Protein AF-A0A9D8K860-F1 (afdb_monomer_lite)

Sequence (78 aa):
MSWSELQRLVEEAETDGSLRRGLRRCRSQRELLMACRRLGYRIQALDLRHARALERQERERITRADRWCAPEIRQGGG

Structure (mmCIF, N/CA/C/O backbone):
data_AF-A0A9D8K860-F1
#
_entry.id   AF-A0A9D8K860-F1
#
loop_
_atom_site.group_PDB
_atom_site.id
_atom_site.type_symbol
_atom_site.label_atom_id
_atom_site.label_alt_id
_atom_site.label_comp_id
_atom_site.label_asym_id
_atom_site.label_entity_id
_atom_site.label_seq_id
_atom_site.pdbx_PDB_ins_code
_atom_site.Cartn_x
_atom_site.Cartn_y
_atom_site.Cartn_z
_atom_site.occupancy
_atom_site.B_iso_or_equiv
_atom_site.auth_seq_id
_atom_site.auth_comp_id
_atom_site.auth_asym_id
_atom_site.auth_atom_id
_atom_site.pdbx_PDB_model_num
ATOM 1 N N . MET A 1 1 ? -11.448 11.923 -2.022 1.00 56.66 1 MET A N 1
ATOM 2 C CA . MET A 1 1 ? -10.928 11.238 -0.814 1.00 56.66 1 MET A CA 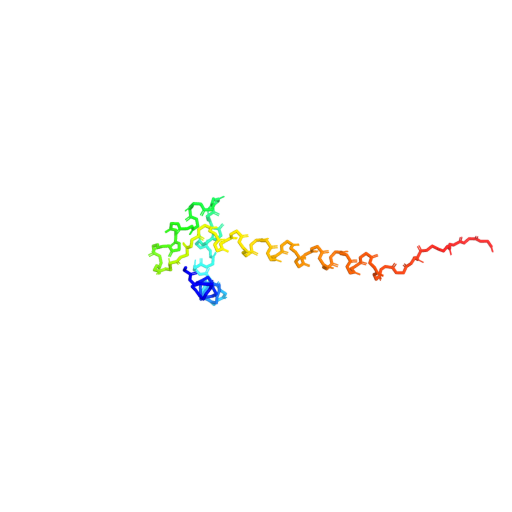1
ATOM 3 C C . MET A 1 1 ? -9.419 11.436 -0.788 1.00 56.66 1 MET A C 1
ATOM 5 O O . MET A 1 1 ? -8.857 11.624 -1.859 1.00 56.66 1 MET A O 1
ATOM 9 N N . SER A 1 2 ? -8.815 11.559 0.399 1.00 71.56 2 SER A N 1
ATOM 10 C CA . SER A 1 2 ? -7.456 12.101 0.562 1.00 71.56 2 SER A CA 1
ATOM 11 C C . SER A 1 2 ? -6.384 11.013 0.493 1.00 71.56 2 SER A C 1
ATOM 13 O O . SER A 1 2 ? -6.500 9.999 1.178 1.00 71.56 2 SER A O 1
ATOM 15 N N . TRP A 1 3 ? -5.308 11.274 -0.255 1.00 81.12 3 TRP A N 1
ATOM 16 C CA . TRP A 1 3 ? -4.061 10.492 -0.271 1.00 81.12 3 TRP A CA 1
ATOM 17 C C . TRP A 1 3 ? -3.499 10.228 1.142 1.00 81.12 3 TRP A C 1
ATOM 19 O O . TRP A 1 3 ? -2.877 9.196 1.383 1.00 81.12 3 TRP A O 1
ATOM 29 N N . SER A 1 4 ? -3.815 11.103 2.102 1.00 86.38 4 S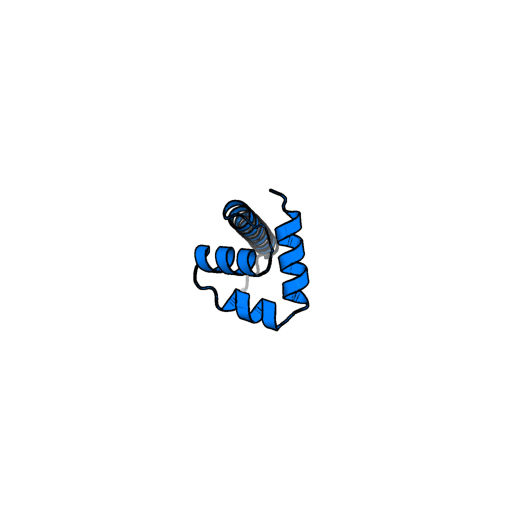ER A N 1
ATOM 30 C CA . SER A 1 4 ? -3.423 10.993 3.513 1.00 86.38 4 SER A CA 1
ATOM 31 C C . SER A 1 4 ? -3.848 9.680 4.186 1.00 86.38 4 SER A C 1
ATOM 33 O O . SER A 1 4 ? -3.097 9.149 4.995 1.00 86.38 4 SER A O 1
ATOM 35 N N . GLU A 1 5 ? -5.017 9.122 3.849 1.00 89.62 5 GLU A N 1
ATOM 36 C CA . GLU A 1 5 ? -5.480 7.846 4.431 1.00 89.62 5 GLU A CA 1
ATOM 37 C C . GLU A 1 5 ? -4.613 6.669 3.977 1.00 89.62 5 GLU A C 1
ATOM 39 O O . GLU A 1 5 ? -4.349 5.742 4.741 1.00 89.62 5 GLU A O 1
ATOM 44 N N . LEU A 1 6 ? -4.149 6.716 2.724 1.00 88.31 6 LEU A N 1
ATOM 45 C CA . LEU A 1 6 ? -3.237 5.715 2.191 1.00 88.31 6 LEU A CA 1
ATOM 46 C C . LEU A 1 6 ? -1.853 5.840 2.836 1.00 88.31 6 LEU A C 1
ATOM 48 O O . LEU A 1 6 ? -1.265 4.819 3.175 1.00 88.31 6 LEU A O 1
ATOM 52 N N . GLN A 1 7 ? -1.356 7.064 3.040 1.00 89.06 7 GLN A N 1
ATOM 53 C CA . GLN A 1 7 ? -0.083 7.289 3.735 1.00 89.06 7 GLN A CA 1
ATOM 54 C C . GLN A 1 7 ? -0.123 6.750 5.163 1.00 89.06 7 GLN A C 1
ATOM 56 O O . GLN A 1 7 ? 0.759 5.990 5.549 1.00 89.06 7 GLN A O 1
ATOM 61 N N . ARG A 1 8 ? -1.194 7.047 5.904 1.00 90.56 8 ARG A N 1
ATOM 62 C CA . ARG A 1 8 ? -1.370 6.553 7.269 1.00 90.56 8 ARG A CA 1
ATOM 63 C C . ARG A 1 8 ? -1.400 5.024 7.340 1.00 90.56 8 ARG A C 1
ATOM 65 O O . ARG A 1 8 ? -0.759 4.443 8.207 1.00 90.56 8 ARG A O 1
ATOM 72 N N . LEU A 1 9 ? -2.096 4.359 6.410 1.00 90.25 9 LEU A N 1
ATOM 73 C CA . LEU A 1 9 ? -2.068 2.893 6.316 1.00 90.25 9 LEU A CA 1
ATOM 74 C C . LEU A 1 9 ? -0.640 2.366 6.122 1.00 90.25 9 LEU A C 1
ATOM 76 O O . LEU A 1 9 ? -0.286 1.346 6.708 1.00 90.25 9 LEU A O 1
ATOM 80 N N . VAL A 1 10 ? 0.155 3.012 5.265 1.00 89.31 10 VAL A N 1
ATOM 81 C CA . VAL A 1 10 ? 1.534 2.589 4.985 1.00 89.31 10 VAL A CA 1
ATOM 82 C C . VAL A 1 10 ? 2.410 2.761 6.224 1.00 89.31 10 VAL A C 1
ATOM 84 O O . VAL A 1 10 ? 3.067 1.801 6.613 1.00 89.31 10 VAL A O 1
ATOM 87 N N . GLU A 1 11 ? 2.353 3.916 6.886 1.00 92.88 11 GLU A N 1
ATOM 88 C CA . GLU A 1 11 ? 3.095 4.185 8.128 1.00 92.88 11 GLU A CA 1
ATOM 89 C C . GLU A 1 11 ? 2.750 3.171 9.233 1.00 92.88 11 GLU A C 1
ATOM 91 O O . GLU A 1 11 ? 3.630 2.596 9.884 1.00 92.88 11 GLU A O 1
ATOM 96 N N . GLU A 1 12 ? 1.460 2.880 9.415 1.00 92.50 12 GLU A N 1
ATOM 97 C CA . GLU A 1 12 ? 1.012 1.884 10.390 1.00 92.50 12 GLU A CA 1
ATOM 98 C C . GLU A 1 12 ? 1.433 0.460 9.973 1.00 92.50 12 GLU A C 1
ATOM 100 O O . GLU A 1 12 ? 1.819 -0.344 10.816 1.00 92.50 12 GLU A O 1
ATOM 105 N N . ALA A 1 13 ? 1.442 0.123 8.680 1.00 90.81 13 ALA A N 1
ATOM 106 C CA . ALA A 1 13 ? 1.881 -1.193 8.201 1.00 90.81 13 ALA A CA 1
ATOM 107 C C . ALA A 1 13 ? 3.410 -1.387 8.233 1.00 90.81 13 ALA A C 1
ATOM 109 O O . ALA A 1 13 ? 3.889 -2.526 8.237 1.00 90.81 13 ALA A O 1
ATOM 110 N N . GLU A 1 14 ? 4.191 -0.308 8.227 1.00 91.38 14 GLU A N 1
ATOM 111 C CA . GLU A 1 14 ? 5.644 -0.359 8.409 1.00 91.38 14 GLU A CA 1
ATOM 112 C C . GLU A 1 14 ? 6.023 -0.642 9.865 1.00 91.38 14 GLU A C 1
ATOM 114 O O . GLU A 1 14 ? 6.989 -1.368 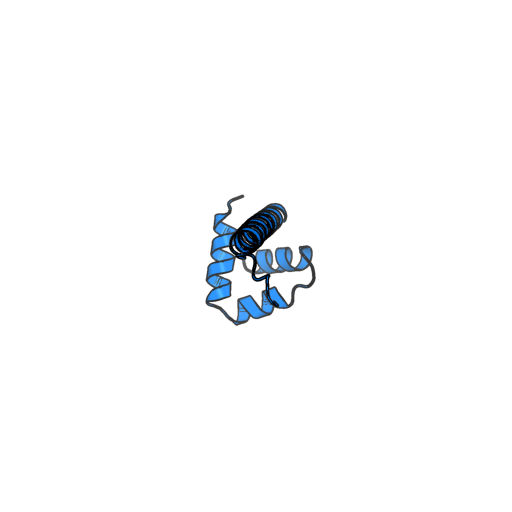10.118 1.00 91.38 14 GLU A O 1
ATOM 119 N N . THR A 1 15 ? 5.223 -0.141 10.806 1.00 93.19 15 THR A N 1
ATOM 120 C CA . THR A 1 15 ? 5.437 -0.288 12.252 1.00 93.19 15 THR A CA 1
ATOM 121 C C . THR A 1 15 ? 4.770 -1.542 12.833 1.00 93.19 15 THR A C 1
ATOM 123 O O . THR A 1 15 ? 5.385 -2.244 13.638 1.00 93.19 15 THR A O 1
ATOM 126 N N . ASP A 1 16 ? 3.561 -1.898 12.387 1.00 92.69 16 ASP A N 1
ATOM 127 C CA . ASP A 1 16 ? 2.829 -3.090 12.828 1.00 92.69 16 ASP A CA 1
ATOM 128 C C . ASP A 1 16 ? 3.009 -4.278 11.861 1.00 92.69 16 ASP A C 1
ATOM 130 O O . ASP A 1 16 ? 2.394 -4.405 10.794 1.00 92.69 16 ASP A O 1
ATOM 134 N N . GLY A 1 17 ? 3.823 -5.247 12.291 1.00 88.56 17 GLY A N 1
ATOM 135 C CA . GLY A 1 17 ? 4.062 -6.482 11.549 1.00 88.56 17 GLY A CA 1
ATOM 136 C C . GLY A 1 17 ? 2.821 -7.369 11.360 1.00 88.56 17 GLY A C 1
ATOM 137 O O . GLY A 1 17 ? 2.779 -8.152 10.405 1.00 88.56 17 GLY A O 1
ATOM 138 N N . SER A 1 18 ? 1.814 -7.279 12.229 1.00 88.12 18 SER A N 1
ATOM 139 C CA . SER A 1 18 ? 0.546 -8.007 12.094 1.00 88.12 18 SER 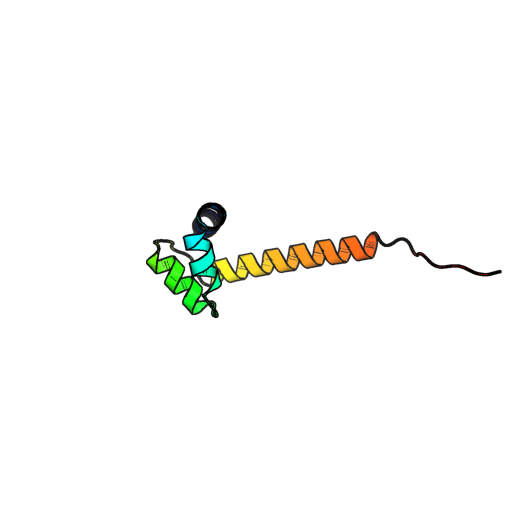A CA 1
ATOM 140 C C . SER A 1 18 ? -0.324 -7.399 11.005 1.00 88.12 18 SER A C 1
ATOM 142 O O . SER A 1 18 ? -0.788 -8.143 10.133 1.00 88.12 18 SER A O 1
ATOM 144 N N . LEU A 1 19 ? -0.452 -6.070 10.984 1.00 89.25 19 LEU A N 1
ATOM 145 C CA . LEU A 1 19 ? -1.097 -5.334 9.898 1.00 89.25 19 LEU A CA 1
ATOM 146 C C . LEU A 1 19 ? -0.432 -5.662 8.555 1.00 89.25 19 LEU A C 1
ATOM 148 O O . LEU A 1 19 ? -1.101 -6.093 7.610 1.00 89.25 19 LEU A O 1
ATOM 152 N N . ARG A 1 20 ? 0.904 -5.608 8.496 1.00 91.38 20 ARG A N 1
ATOM 153 C CA . ARG A 1 20 ? 1.678 -5.962 7.295 1.00 91.38 20 ARG A CA 1
ATOM 154 C C . ARG A 1 20 ? 1.401 -7.377 6.796 1.00 91.38 20 ARG A C 1
ATOM 156 O O . ARG A 1 20 ? 1.215 -7.595 5.597 1.00 91.38 20 ARG A O 1
ATOM 163 N N . ARG A 1 21 ? 1.392 -8.365 7.698 1.00 89.00 21 ARG A N 1
ATOM 164 C CA . ARG A 1 21 ? 1.094 -9.767 7.352 1.00 89.00 21 ARG A CA 1
ATOM 165 C C . ARG A 1 21 ? -0.342 -9.931 6.860 1.00 89.00 21 ARG A C 1
ATOM 167 O O . ARG A 1 21 ? -0.559 -10.685 5.913 1.00 89.00 21 ARG A O 1
ATOM 174 N N . GLY A 1 22 ? -1.295 -9.229 7.474 1.00 87.88 22 GLY A N 1
ATOM 175 C CA . GLY A 1 22 ? -2.694 -9.211 7.053 1.00 87.88 22 GLY A CA 1
ATOM 176 C C . GLY A 1 22 ? -2.849 -8.692 5.625 1.00 87.88 22 GLY A C 1
ATOM 177 O O . GLY A 1 22 ? -3.419 -9.380 4.781 1.00 87.88 22 GLY A O 1
ATOM 178 N N . LEU A 1 23 ? -2.243 -7.540 5.326 1.00 88.19 23 LEU A N 1
ATOM 179 C CA . LEU A 1 23 ? -2.272 -6.940 3.990 1.00 88.19 23 LEU A CA 1
ATOM 180 C C . LEU A 1 23 ? -1.561 -7.810 2.941 1.00 88.19 23 LEU A C 1
ATOM 182 O O . LEU A 1 23 ? -2.058 -7.954 1.827 1.00 88.19 23 LEU A O 1
ATOM 186 N N . ARG A 1 24 ? -0.442 -8.462 3.292 1.00 87.88 24 ARG A N 1
ATOM 187 C CA . ARG A 1 24 ? 0.276 -9.385 2.386 1.00 87.88 24 ARG A CA 1
ATOM 188 C C . ARG A 1 24 ? -0.517 -10.638 2.012 1.00 87.88 24 ARG A C 1
ATOM 190 O O . ARG A 1 24 ? -0.210 -11.260 0.997 1.00 87.88 24 ARG A O 1
ATOM 197 N N . ARG A 1 25 ? -1.502 -11.039 2.821 1.00 89.94 25 ARG A N 1
ATOM 198 C CA . ARG A 1 25 ? -2.377 -12.180 2.508 1.00 89.94 25 ARG A CA 1
ATOM 199 C C . ARG A 1 25 ? -3.476 -11.827 1.507 1.00 89.94 25 ARG A C 1
ATOM 201 O O . ARG A 1 25 ? -4.039 -12.742 0.915 1.00 89.94 25 ARG A O 1
ATOM 208 N N . CYS A 1 26 ? -3.761 -10.543 1.283 1.00 89.50 26 CYS A N 1
ATOM 209 C CA . CYS A 1 26 ? -4.706 -10.115 0.257 1.00 89.50 26 CYS A CA 1
ATOM 210 C C . CYS A 1 26 ? -4.147 -10.441 -1.134 1.00 89.50 26 CYS A C 1
ATOM 212 O O . CYS A 1 26 ? -3.084 -9.956 -1.521 1.00 89.50 26 CYS A O 1
ATOM 214 N N . ARG A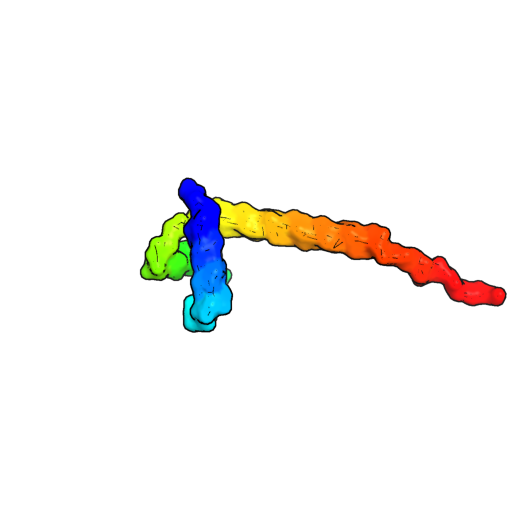 1 27 ? -4.869 -11.264 -1.901 1.00 87.69 27 ARG A N 1
ATOM 215 C CA . ARG A 1 27 ? -4.471 -11.689 -3.252 1.00 87.69 27 ARG A CA 1
ATOM 216 C C . ARG A 1 27 ? -5.105 -10.830 -4.338 1.00 87.69 27 ARG A C 1
ATOM 218 O O . ARG A 1 27 ? -4.637 -10.832 -5.473 1.00 87.69 27 ARG A O 1
ATOM 225 N N . SER A 1 28 ? -6.142 -10.070 -3.998 1.00 88.56 28 SER A N 1
ATOM 226 C CA . SER A 1 28 ? -6.816 -9.152 -4.913 1.00 88.56 28 SER A CA 1
ATOM 227 C C . SER A 1 28 ? -6.890 -7.724 -4.372 1.00 88.56 28 SER A C 1
ATOM 229 O O . SER A 1 28 ? -6.915 -7.478 -3.166 1.00 88.56 28 SER A O 1
ATOM 231 N N . GLN A 1 29 ? -7.007 -6.757 -5.289 1.00 88.25 29 GLN A N 1
ATOM 232 C CA . GLN A 1 29 ? -7.258 -5.357 -4.934 1.00 88.25 29 GLN A CA 1
ATOM 233 C C . GLN A 1 29 ? -8.559 -5.200 -4.133 1.00 88.25 29 GLN A C 1
ATOM 235 O O . GLN A 1 29 ? -8.634 -4.373 -3.227 1.00 88.25 29 GLN A O 1
ATOM 240 N N . ARG A 1 30 ? -9.578 -6.015 -4.437 1.00 89.75 30 ARG A N 1
ATOM 241 C CA . ARG A 1 30 ? -10.860 -5.995 -3.727 1.00 89.75 30 ARG A CA 1
ATOM 242 C C . ARG A 1 30 ? -10.707 -6.445 -2.275 1.00 89.75 30 ARG A C 1
ATOM 244 O O . ARG A 1 30 ? -11.230 -5.780 -1.388 1.00 89.75 30 ARG A O 1
ATOM 251 N N . GLU A 1 31 ? -9.979 -7.532 -2.032 1.00 90.81 31 GLU A N 1
ATOM 252 C CA . GLU A 1 31 ? -9.689 -8.012 -0.674 1.00 90.81 31 GLU A CA 1
ATOM 253 C C . GLU A 1 31 ? -8.898 -6.990 0.133 1.00 90.81 31 GLU A C 1
ATOM 255 O O . GLU A 1 31 ? -9.246 -6.739 1.283 1.00 90.81 31 GLU A O 1
ATOM 260 N N . LEU A 1 32 ? -7.890 -6.361 -0.478 1.00 90.06 32 LEU A N 1
ATOM 261 C CA . LEU A 1 32 ? -7.097 -5.329 0.186 1.00 90.06 32 LEU A CA 1
ATOM 262 C C . LEU A 1 32 ? -7.977 -4.148 0.614 1.00 90.06 32 LEU A C 1
ATOM 264 O O . LEU A 1 32 ? -7.931 -3.734 1.768 1.00 90.06 32 LEU A O 1
ATOM 268 N N . LEU A 1 33 ? -8.842 -3.656 -0.279 1.00 90.81 33 LEU A N 1
ATOM 269 C CA . LEU A 1 33 ? -9.779 -2.573 0.038 1.00 90.81 33 LEU A CA 1
ATOM 270 C C . LEU A 1 33 ? -10.761 -2.959 1.148 1.00 90.81 33 LEU A C 1
ATOM 272 O O . LEU A 1 33 ? -11.042 -2.143 2.023 1.00 90.81 33 LEU A O 1
ATOM 276 N N . MET A 1 34 ? -11.282 -4.189 1.136 1.00 91.19 34 MET A N 1
ATOM 277 C CA . MET A 1 34 ? -12.152 -4.662 2.214 1.00 91.19 34 MET A CA 1
ATOM 278 C C . MET A 1 34 ? -11.407 -4.760 3.547 1.00 91.19 34 MET A C 1
ATOM 280 O O . MET A 1 34 ? -11.959 -4.358 4.568 1.00 91.19 34 MET A O 1
ATOM 284 N N . ALA A 1 35 ? -10.168 -5.255 3.548 1.00 90.69 35 ALA A N 1
ATOM 285 C CA . ALA A 1 35 ? -9.337 -5.325 4.745 1.00 90.69 35 ALA A CA 1
ATOM 286 C C . ALA A 1 35 ? -9.059 -3.925 5.309 1.00 90.69 35 ALA A C 1
ATOM 288 O O . ALA A 1 35 ? -9.300 -3.687 6.487 1.00 90.69 35 ALA A O 1
ATOM 289 N N . CYS A 1 36 ? -8.671 -2.974 4.457 1.00 89.94 36 CYS A N 1
ATOM 290 C CA . CYS A 1 36 ? -8.431 -1.584 4.852 1.00 89.94 36 CYS A CA 1
ATOM 291 C C . CYS A 1 36 ? -9.686 -0.942 5.460 1.00 89.94 36 CYS A C 1
ATOM 293 O O . CYS A 1 36 ? -9.618 -0.336 6.523 1.00 89.94 36 CYS A O 1
ATOM 295 N N . ARG A 1 37 ? -10.857 -1.148 4.843 1.00 89.81 37 ARG A N 1
ATOM 296 C CA . ARG A 1 37 ? -12.135 -0.643 5.373 1.00 89.81 37 ARG A CA 1
ATOM 297 C C . ARG A 1 37 ? -12.503 -1.255 6.721 1.00 89.81 37 ARG A C 1
ATOM 299 O O . ARG A 1 37 ? -13.020 -0.545 7.574 1.00 89.81 37 ARG A O 1
ATOM 306 N N . ARG A 1 38 ? -12.241 -2.552 6.925 1.00 90.00 38 ARG A N 1
ATOM 307 C CA . ARG A 1 38 ? -12.458 -3.226 8.220 1.00 90.00 38 ARG A CA 1
ATOM 308 C C . ARG A 1 38 ? -11.554 -2.675 9.320 1.00 90.00 38 ARG A C 1
ATOM 310 O O . ARG A 1 38 ? -11.962 -2.657 10.471 1.00 90.00 38 ARG A O 1
ATOM 317 N N . LEU A 1 39 ? -10.361 -2.224 8.952 1.00 88.12 39 LEU A N 1
ATOM 318 C CA . LEU A 1 39 ? -9.393 -1.605 9.855 1.00 88.12 39 LEU A CA 1
ATOM 319 C C . LEU A 1 39 ? -9.660 -0.106 10.087 1.00 88.12 39 LEU A C 1
ATOM 321 O O . LEU A 1 39 ? -8.960 0.520 10.869 1.00 88.12 39 LEU A O 1
ATOM 325 N N . GLY A 1 40 ? -10.681 0.466 9.439 1.00 90.38 40 GLY A N 1
ATOM 326 C CA . GLY A 1 40 ? -11.096 1.858 9.625 1.00 90.38 40 GLY A CA 1
ATOM 327 C C . GLY A 1 40 ? -10.557 2.841 8.585 1.00 90.38 40 GLY A C 1
ATOM 328 O O . GLY A 1 40 ? -11.002 3.988 8.571 1.00 90.38 40 GLY A O 1
ATOM 329 N N . TYR A 1 41 ? -9.686 2.410 7.669 1.00 90.06 41 TYR A N 1
ATOM 330 C CA . TYR A 1 41 ? -9.153 3.288 6.625 1.00 90.06 41 TYR A CA 1
ATOM 331 C C . TYR A 1 41 ? -10.147 3.474 5.483 1.00 90.06 41 TYR A C 1
ATOM 333 O O . TYR A 1 41 ? -10.733 2.521 4.946 1.00 90.06 41 TYR A O 1
ATOM 341 N N . ARG A 1 42 ? -10.287 4.717 5.033 1.00 88.81 42 ARG A N 1
ATOM 342 C CA . ARG A 1 42 ? -11.165 5.079 3.918 1.00 88.81 42 ARG A CA 1
ATOM 343 C C . ARG A 1 42 ? -10.362 5.227 2.630 1.00 88.81 42 ARG A C 1
ATOM 345 O O . ARG A 1 42 ? -10.236 6.317 2.085 1.00 88.81 42 ARG A O 1
ATOM 352 N N . ILE A 1 43 ? -9.861 4.105 2.121 1.00 87.31 43 ILE A N 1
ATOM 353 C CA . ILE A 1 43 ? -9.089 4.048 0.870 1.00 87.31 43 ILE A CA 1
ATOM 354 C C . ILE A 1 43 ? -9.987 3.593 -0.288 1.00 87.31 43 ILE A C 1
ATOM 356 O O . ILE A 1 43 ? -10.833 2.699 -0.140 1.00 87.31 43 ILE A O 1
ATOM 360 N N . GLN A 1 44 ? -9.819 4.215 -1.456 1.00 88.00 44 GLN A N 1
ATOM 361 C CA . GLN A 1 44 ? -10.499 3.859 -2.696 1.00 88.00 44 GLN A CA 1
ATOM 362 C C . GLN A 1 44 ? -9.594 3.071 -3.648 1.00 88.00 44 GLN A C 1
ATOM 364 O O . GLN A 1 44 ? -8.367 3.090 -3.587 1.00 88.00 44 GLN A O 1
ATOM 369 N N . ALA A 1 45 ? -1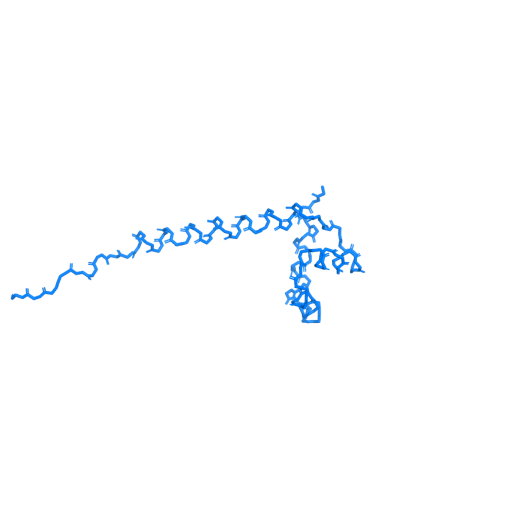0.226 2.402 -4.613 1.00 88.50 45 ALA A N 1
ATOM 370 C CA . ALA A 1 45 ? -9.522 1.732 -5.701 1.00 88.50 45 ALA A CA 1
ATOM 371 C C . ALA A 1 45 ? -8.637 2.691 -6.520 1.00 88.50 45 ALA A C 1
ATOM 373 O O . ALA A 1 45 ? -7.596 2.271 -7.026 1.00 88.50 45 ALA A O 1
ATOM 374 N N . LEU A 1 46 ? -9.049 3.958 -6.648 1.00 89.19 46 LEU A N 1
ATOM 375 C CA . LEU A 1 46 ? -8.302 4.983 -7.371 1.00 89.19 46 LEU A CA 1
ATOM 376 C C . LEU A 1 46 ? -6.972 5.309 -6.683 1.00 89.19 46 LEU A C 1
ATOM 378 O O . LEU A 1 46 ? -5.955 5.381 -7.368 1.00 89.19 46 LEU A O 1
ATOM 382 N N . ASP A 1 47 ? -6.964 5.410 -5.353 1.00 88.19 47 ASP A N 1
ATOM 383 C CA . ASP A 1 47 ? -5.764 5.719 -4.565 1.00 88.19 47 ASP A CA 1
ATOM 384 C C . ASP A 1 47 ? -4.686 4.647 -4.772 1.00 88.19 47 ASP A C 1
ATOM 386 O O . ASP A 1 47 ? -3.534 4.950 -5.080 1.00 88.19 47 ASP A O 1
ATOM 390 N N . LEU A 1 48 ? -5.086 3.370 -4.733 1.00 85.31 48 LEU A N 1
ATOM 391 C CA . LEU A 1 48 ? -4.194 2.242 -5.021 1.00 85.31 48 LEU A CA 1
ATOM 392 C C . LEU A 1 48 ? -3.675 2.263 -6.462 1.00 85.31 48 LEU A C 1
ATOM 394 O O . LEU A 1 48 ? -2.528 1.895 -6.724 1.00 85.31 48 LEU A O 1
ATOM 398 N N . ARG A 1 49 ? -4.514 2.673 -7.419 1.00 88.38 49 ARG A N 1
ATOM 399 C CA . ARG A 1 49 ? -4.113 2.774 -8.826 1.00 88.38 49 ARG A CA 1
ATOM 400 C C . ARG A 1 49 ? -3.092 3.891 -9.027 1.00 88.38 49 ARG A C 1
ATOM 402 O O . ARG A 1 49 ? -2.125 3.669 -9.752 1.00 88.38 49 ARG A O 1
ATOM 409 N N . HIS A 1 50 ? -3.288 5.041 -8.384 1.00 88.81 50 HIS A N 1
ATOM 410 C CA . HIS A 1 50 ? -2.330 6.146 -8.393 1.00 88.81 50 HIS A CA 1
ATOM 411 C C . HIS A 1 50 ? -1.005 5.742 -7.748 1.00 88.81 50 HIS A C 1
ATOM 413 O O . HIS A 1 50 ? 0.032 5.924 -8.375 1.00 88.81 50 HIS A O 1
ATOM 419 N N . ALA A 1 51 ? -1.029 5.092 -6.582 1.00 87.38 51 ALA A N 1
ATOM 420 C CA . ALA A 1 51 ? 0.188 4.608 -5.930 1.00 87.38 51 ALA A CA 1
ATOM 421 C C . ALA A 1 51 ? 0.994 3.657 -6.829 1.00 87.38 51 ALA A C 1
ATOM 423 O O . ALA A 1 51 ? 2.191 3.844 -7.026 1.00 87.38 51 ALA A O 1
ATOM 424 N N . ARG A 1 52 ? 0.323 2.694 -7.475 1.00 86.94 52 ARG A N 1
ATOM 425 C CA . ARG A 1 52 ? 0.970 1.788 -8.441 1.00 86.94 52 ARG A CA 1
ATOM 426 C C . ARG A 1 52 ? 1.490 2.505 -9.687 1.00 86.94 52 ARG A C 1
ATOM 428 O O . ARG A 1 52 ? 2.443 2.038 -10.301 1.00 86.94 52 ARG A O 1
ATOM 435 N N . ALA A 1 53 ? 0.825 3.572 -10.124 1.00 88.50 53 ALA A N 1
ATOM 436 C CA . ALA A 1 53 ? 1.276 4.360 -11.266 1.00 88.50 53 ALA A CA 1
ATOM 437 C C . ALA A 1 53 ? 2.542 5.154 -10.922 1.00 88.50 53 ALA A C 1
ATOM 439 O O . ALA A 1 53 ? 3.479 5.133 -11.712 1.00 88.50 53 ALA A O 1
ATOM 440 N N . LEU A 1 54 ? 2.593 5.763 -9.734 1.00 87.56 54 LEU A N 1
ATOM 441 C CA . LEU A 1 54 ? 3.776 6.460 -9.226 1.00 87.56 54 LEU A CA 1
ATOM 442 C C . LEU A 1 54 ? 4.963 5.505 -9.060 1.00 87.56 54 LEU A C 1
ATOM 444 O O . LEU A 1 54 ? 6.055 5.810 -9.523 1.00 87.56 54 LEU A O 1
ATOM 448 N N . GLU A 1 55 ? 4.742 4.317 -8.489 1.00 86.12 55 GLU A N 1
ATOM 449 C CA . GLU A 1 55 ? 5.789 3.295 -8.358 1.00 86.12 55 GLU A CA 1
ATOM 450 C C . GLU A 1 55 ? 6.330 2.855 -9.726 1.00 86.12 55 GLU A C 1
ATOM 452 O O . GLU A 1 55 ? 7.541 2.760 -9.916 1.00 86.12 55 GLU A O 1
ATOM 457 N N . ARG A 1 56 ? 5.447 2.624 -10.709 1.00 87.12 56 ARG A N 1
ATOM 458 C CA . ARG A 1 56 ? 5.870 2.303 -12.081 1.00 87.12 56 ARG A CA 1
ATOM 459 C C . ARG A 1 56 ? 6.667 3.438 -12.708 1.00 87.12 56 ARG A C 1
ATOM 461 O O . ARG A 1 56 ? 7.727 3.173 -13.259 1.00 87.12 56 ARG A O 1
ATOM 468 N N . GLN A 1 57 ? 6.187 4.674 -12.597 1.00 87.44 57 GLN A N 1
ATOM 469 C CA . GLN A 1 57 ? 6.866 5.841 -13.150 1.00 87.44 57 GLN A CA 1
ATOM 470 C C . GLN A 1 57 ? 8.260 6.007 -12.540 1.00 87.44 57 GLN A C 1
ATOM 472 O O . GLN A 1 57 ? 9.226 6.217 -13.268 1.00 87.44 57 GLN A O 1
ATOM 477 N N . GLU A 1 58 ? 8.387 5.865 -11.223 1.00 85.19 58 GLU A N 1
ATOM 478 C CA . GLU A 1 58 ? 9.680 5.960 -10.551 1.00 85.19 58 GLU A CA 1
ATOM 479 C C . GLU A 1 58 ? 10.608 4.812 -10.960 1.00 85.19 58 GLU A C 1
ATOM 481 O O . GLU A 1 58 ? 11.772 5.031 -11.286 1.00 85.19 58 GLU A O 1
ATOM 486 N N . ARG A 1 59 ? 10.086 3.587 -11.068 1.00 82.69 59 ARG A N 1
ATOM 487 C CA . ARG A 1 59 ? 10.863 2.430 -11.526 1.00 82.69 59 ARG A CA 1
ATOM 488 C C . ARG A 1 59 ? 11.326 2.571 -12.974 1.00 82.69 59 ARG A C 1
ATOM 490 O O . ARG A 1 59 ? 12.445 2.178 -13.297 1.00 82.69 59 ARG A O 1
ATOM 497 N N . GLU A 1 60 ? 10.504 3.150 -13.842 1.00 82.25 60 GLU A N 1
ATOM 498 C CA . GLU A 1 60 ? 10.871 3.489 -15.219 1.00 82.25 60 GLU A CA 1
ATOM 499 C C . GLU A 1 60 ? 11.931 4.592 -15.271 1.00 82.25 60 GLU A C 1
ATOM 501 O O . GLU A 1 60 ? 12.851 4.501 -16.084 1.00 82.25 60 GLU A O 1
ATOM 506 N N . ARG A 1 61 ? 11.845 5.604 -14.396 1.00 79.19 61 ARG A N 1
ATOM 507 C CA . ARG A 1 61 ? 12.865 6.657 -14.264 1.00 79.19 61 ARG A CA 1
ATOM 508 C C . ARG A 1 61 ? 14.197 6.089 -13.799 1.00 79.19 61 ARG A C 1
ATOM 510 O O . ARG A 1 61 ? 15.201 6.376 -14.438 1.00 79.19 61 ARG A O 1
ATOM 517 N N . ILE A 1 62 ? 14.198 5.249 -12.763 1.00 75.94 62 ILE A N 1
ATOM 518 C CA . ILE A 1 62 ? 15.397 4.553 -12.281 1.00 75.94 62 ILE A CA 1
ATOM 519 C C . ILE A 1 62 ? 15.966 3.671 -13.392 1.00 75.94 62 ILE A C 1
ATOM 521 O O . ILE A 1 62 ? 17.142 3.777 -13.698 1.00 75.94 62 ILE A O 1
ATOM 525 N N . THR A 1 63 ? 15.139 2.867 -14.065 1.00 74.44 63 THR A N 1
ATOM 526 C CA . THR A 1 63 ? 15.596 1.994 -15.163 1.00 74.44 63 THR A CA 1
ATOM 527 C C . THR A 1 63 ? 16.180 2.795 -16.331 1.00 74.44 63 THR A C 1
ATOM 529 O O . THR A 1 63 ? 17.183 2.400 -16.920 1.00 74.44 63 THR A O 1
ATOM 532 N N . ARG A 1 64 ? 15.567 3.932 -16.686 1.00 69.75 64 ARG A N 1
ATOM 533 C CA . ARG A 1 64 ? 16.100 4.845 -17.708 1.00 69.75 64 ARG A CA 1
ATOM 534 C C . ARG A 1 64 ? 17.403 5.503 -17.266 1.00 69.75 64 ARG A C 1
ATOM 536 O O . ARG A 1 64 ? 18.300 5.617 -18.091 1.00 69.75 64 ARG A O 1
ATOM 543 N N . ALA A 1 65 ? 17.497 5.928 -16.009 1.00 70.06 65 ALA A N 1
ATOM 544 C CA . ALA A 1 65 ? 18.705 6.516 -15.443 1.00 70.06 65 ALA A CA 1
ATOM 545 C C . ALA A 1 65 ? 19.848 5.491 -15.378 1.00 70.06 65 ALA A C 1
ATOM 547 O O . ALA A 1 65 ? 20.961 5.809 -15.770 1.00 70.06 65 ALA A O 1
ATOM 548 N N . ASP A 1 66 ? 19.561 4.248 -14.992 1.00 64.31 66 ASP A N 1
ATOM 549 C CA . ASP A 1 66 ? 20.515 3.134 -14.974 1.00 64.31 66 ASP A CA 1
ATOM 550 C C . ASP A 1 66 ? 21.008 2.806 -16.393 1.00 64.31 66 ASP A C 1
ATOM 552 O O . ASP A 1 66 ? 22.206 2.701 -16.642 1.00 64.31 66 ASP A O 1
ATOM 556 N N . ARG A 1 67 ? 20.092 2.796 -17.375 1.00 58.53 67 ARG A N 1
ATOM 557 C CA . ARG A 1 67 ? 20.430 2.645 -18.800 1.00 58.53 67 ARG A CA 1
ATOM 558 C C . ARG A 1 67 ? 21.247 3.826 -19.355 1.00 58.53 67 ARG A C 1
ATOM 560 O O . ARG A 1 67 ? 21.961 3.637 -20.333 1.00 58.53 67 ARG A O 1
ATOM 567 N N . TRP A 1 68 ? 21.151 5.017 -18.760 1.00 59.38 68 TRP A N 1
ATOM 568 C CA . TRP A 1 68 ? 21.940 6.205 -19.127 1.00 59.38 68 TRP A CA 1
ATOM 569 C C . TRP A 1 68 ? 23.291 6.280 -18.389 1.00 59.38 68 TRP A C 1
ATOM 571 O O . TRP A 1 68 ? 24.219 6.920 -18.873 1.00 59.38 68 TRP A O 1
ATOM 581 N N . CYS A 1 69 ? 23.422 5.600 -17.246 1.00 56.09 69 CYS A N 1
ATOM 582 C CA . CYS A 1 69 ? 24.642 5.517 -16.435 1.00 56.09 69 CYS A CA 1
ATOM 583 C C . CYS A 1 69 ? 25.471 4.246 -16.674 1.00 56.09 69 CYS A C 1
ATOM 585 O O . CYS A 1 69 ? 26.439 4.032 -15.951 1.00 56.09 69 CYS A O 1
ATOM 587 N N . ALA A 1 70 ? 25.139 3.411 -17.661 1.00 54.47 70 ALA A N 1
ATOM 588 C CA . ALA A 1 70 ? 26.026 2.344 -18.109 1.00 54.47 70 ALA A CA 1
ATOM 589 C C . ALA A 1 70 ? 27.055 2.933 -19.097 1.00 54.47 70 ALA A C 1
ATOM 591 O O . ALA A 1 70 ? 26.717 3.079 -20.274 1.00 54.47 70 ALA A O 1
ATOM 592 N N . PRO A 1 71 ? 28.288 3.302 -18.680 1.00 55.88 71 PRO A N 1
ATOM 593 C CA . PRO A 1 71 ? 29.334 3.577 -19.652 1.00 55.88 71 PRO A CA 1
ATOM 594 C C . PRO A 1 71 ? 29.552 2.303 -20.468 1.00 55.88 71 PRO A C 1
ATOM 596 O O . PRO A 1 71 ? 29.570 1.197 -19.923 1.00 55.88 71 PRO A O 1
ATOM 599 N N . GLU A 1 72 ? 29.682 2.454 -21.780 1.00 57.22 72 GLU A N 1
ATOM 600 C CA . GLU A 1 72 ? 30.005 1.371 -22.701 1.00 57.22 72 GLU A CA 1
ATOM 601 C C . GLU A 1 72 ? 31.293 0.662 -22.252 1.00 57.22 72 GLU A C 1
ATOM 603 O O . GLU A 1 72 ? 32.401 1.086 -22.568 1.00 57.22 72 GLU A O 1
ATOM 608 N N . ILE A 1 73 ? 31.175 -0.453 -21.528 1.00 64.81 73 ILE A N 1
ATOM 609 C CA . ILE A 1 73 ? 32.295 -1.382 -21.369 1.00 64.81 73 ILE A CA 1
ATOM 610 C C . ILE A 1 73 ? 32.291 -2.313 -22.584 1.00 64.81 73 ILE A C 1
ATOM 612 O O . ILE A 1 73 ? 31.787 -3.436 -22.560 1.00 64.81 73 ILE A O 1
ATOM 616 N N . ARG A 1 74 ? 32.845 -1.795 -23.680 1.00 51.41 74 ARG A N 1
ATOM 617 C CA . ARG A 1 74 ? 33.480 -2.534 -24.782 1.00 51.41 74 ARG A CA 1
ATOM 618 C C . ARG A 1 74 ? 34.394 -1.519 -25.473 1.00 51.41 74 ARG A C 1
ATOM 620 O O . ARG A 1 74 ? 33.923 -0.488 -25.918 1.00 51.41 74 ARG A O 1
ATOM 627 N N . GLN A 1 75 ? 35.702 -1.732 -25.545 1.00 50.34 75 GLN A N 1
ATOM 628 C CA . GLN A 1 75 ? 36.273 -2.801 -26.359 1.00 50.34 75 GLN A CA 1
ATOM 629 C C . GLN A 1 75 ? 37.508 -3.441 -25.714 1.00 50.34 75 GLN A C 1
ATOM 631 O O . GLN A 1 75 ? 38.330 -2.763 -25.105 1.00 50.34 75 GLN A O 1
ATOM 636 N N . GLY A 1 76 ? 37.633 -4.756 -25.892 1.00 55.91 76 GLY A N 1
ATOM 637 C CA . GLY A 1 76 ? 38.891 -5.475 -25.740 1.00 55.91 76 GLY A CA 1
ATOM 638 C C . GLY A 1 76 ? 39.551 -5.734 -27.093 1.00 55.91 76 GLY A C 1
ATOM 639 O O . GLY A 1 76 ? 38.888 -5.646 -28.122 1.00 55.91 76 GLY A O 1
ATOM 640 N N . GLY A 1 77 ? 40.813 -6.161 -27.033 1.00 50.34 77 GLY A N 1
ATOM 641 C CA . GLY A 1 77 ? 41.442 -7.030 -28.031 1.00 50.34 77 GLY A CA 1
ATOM 642 C C . GLY A 1 77 ? 42.155 -6.326 -29.184 1.00 50.34 77 GLY A C 1
ATOM 643 O O . GLY A 1 77 ? 41.505 -5.785 -30.073 1.00 50.34 77 GLY A O 1
ATOM 644 N N . GLY A 1 78 ? 43.486 -6.434 -29.192 1.00 45.41 78 GLY A N 1
ATOM 645 C CA . GLY A 1 78 ? 44.379 -6.033 -30.280 1.00 45.41 78 GLY A CA 1
ATOM 646 C C . GLY A 1 78 ? 45.789 -5.810 -29.777 1.00 45.41 78 GLY A C 1
ATOM 647 O O . GLY A 1 78 ? 46.122 -4.628 -29.565 1.00 45.41 78 GLY A O 1
#

Radius of gyration: 19.04 Å; chains: 1; bounding box: 57×24×43 Å

Foldseek 3Di:
DDLVLVVVLVVCLVVDVVSVVCLVPDPDPVSNCVSSVVVPGDDDPVSVVVVVVVVVVVVVVVVVVVVVPDDDPDDDDD

pLDDT: mean 81.66, std 13.13, range [45.41, 93.19]

Secondary structure (DSSP, 8-state):
--HHHHHHHHHHHHH-HHHHHHHHH--SHHHHHHHHHHTT----HHHHHHHHHHHHHHHHHHHHHHHHS---------